Protein AF-A0A0B1SH63-F1 (afdb_monomer)

Sequence (125 aa):
MQESTAKRQPWLREMMCKWRSESMGRSRAMPHVKTYTEIIDGVPQWILVTSANLSKAAWGEFQKNKTQLMIRSYELGVLITDTARIRLPYDYPAVKYGPKDSPWICDASYSETDSHGKQWIVSGK

Foldseek 3Di:
DDPAPCVVCVVVLQVDFQFAQVVPPCSVPDDPWDKDFDADPNQTQKIKTKNDDPDCQRPFDADPVRPDTDHNDDMDIDMDRPSVPDDDNTDPPTHHDDPPDDDDDLQDWAPDADPVRDTRGRDDD

Structure (mmCIF, N/CA/C/O backbone):
data_AF-A0A0B1SH63-F1
#
_entry.id   AF-A0A0B1SH63-F1
#
loop_
_atom_site.group_PDB
_atom_site.id
_atom_site.type_symbol
_atom_site.label_atom_id
_atom_site.label_alt_id
_atom_site.label_comp_id
_atom_site.label_asym_id
_atom_site.label_entity_id
_atom_site.label_seq_id
_atom_site.pdbx_PDB_ins_code
_atom_site.Cartn_x
_atom_site.Cartn_y
_atom_site.Cartn_z
_atom_site.occupancy
_atom_site.B_iso_or_equiv
_atom_site.auth_seq_id
_atom_site.auth_comp_id
_atom_site.auth_asym_id
_atom_site.auth_atom_id
_atom_site.pdbx_PDB_model_num
ATOM 1 N N . MET A 1 1 ? -0.860 25.982 13.209 1.00 46.25 1 MET A N 1
ATOM 2 C CA . MET A 1 1 ? -0.896 25.245 11.927 1.00 46.25 1 MET A CA 1
ATOM 3 C C . MET A 1 1 ? -0.731 23.772 12.270 1.00 46.25 1 MET A C 1
ATOM 5 O O . MET A 1 1 ? 0.191 23.461 13.011 1.00 46.25 1 MET A O 1
ATOM 9 N N . GLN A 1 2 ? -1.667 22.898 11.899 1.00 50.59 2 GLN A N 1
ATOM 10 C CA . GLN A 1 2 ? -1.581 21.478 12.263 1.00 50.59 2 GLN A CA 1
ATOM 11 C C . GLN A 1 2 ? -0.427 20.839 11.477 1.00 50.59 2 GLN A C 1
ATOM 13 O O . GLN A 1 2 ? -0.366 21.005 10.262 1.00 50.59 2 GLN A O 1
ATOM 18 N N . GLU A 1 3 ? 0.512 20.174 12.155 1.00 61.84 3 GLU A N 1
ATOM 19 C CA . GLU A 1 3 ? 1.582 19.441 11.468 1.00 61.84 3 GLU A CA 1
ATOM 20 C C . GLU A 1 3 ? 0.983 18.368 10.555 1.00 61.84 3 GLU A C 1
ATOM 22 O O . GLU A 1 3 ? 0.028 17.685 10.942 1.00 61.84 3 GLU A O 1
ATOM 27 N N . SER A 1 4 ? 1.548 18.209 9.354 1.00 82.06 4 SER A N 1
ATOM 28 C CA . SER A 1 4 ? 1.066 17.209 8.404 1.00 82.06 4 SER A CA 1
ATOM 29 C C . SER A 1 4 ? 1.151 15.807 9.011 1.00 82.06 4 SER A C 1
ATOM 31 O O . SER A 1 4 ? 2.100 15.466 9.725 1.00 82.06 4 SER A O 1
ATOM 33 N N . THR A 1 5 ? 0.148 14.971 8.732 1.00 91.06 5 THR A N 1
ATOM 34 C CA . THR A 1 5 ? 0.021 13.621 9.306 1.00 91.06 5 THR A CA 1
ATOM 35 C C . THR A 1 5 ? 1.302 12.802 9.144 1.00 91.06 5 THR A C 1
ATOM 37 O O . THR A 1 5 ? 1.696 12.111 10.077 1.00 91.06 5 THR A O 1
ATOM 40 N N . ALA A 1 6 ? 1.991 12.929 8.004 1.00 90.75 6 ALA A N 1
ATOM 41 C CA . ALA A 1 6 ? 3.245 12.234 7.722 1.00 90.75 6 ALA A CA 1
ATOM 42 C C . ALA A 1 6 ? 4.377 12.575 8.711 1.00 90.75 6 ALA A C 1
ATOM 44 O O . ALA A 1 6 ? 5.091 11.671 9.142 1.00 90.75 6 ALA A O 1
ATOM 45 N N . LYS A 1 7 ? 4.512 13.844 9.132 1.00 91.06 7 LYS A N 1
ATOM 46 C CA . LYS A 1 7 ? 5.570 14.277 10.068 1.00 91.06 7 LYS A CA 1
ATOM 47 C C . LYS A 1 7 ? 5.433 13.650 11.454 1.00 91.06 7 LYS A C 1
ATOM 49 O O . LYS A 1 7 ? 6.429 13.445 12.135 1.00 91.06 7 LYS A O 1
ATOM 54 N N . ARG A 1 8 ? 4.209 13.297 11.851 1.00 94.06 8 ARG A N 1
ATOM 55 C CA . ARG A 1 8 ? 3.906 12.702 13.160 1.00 94.06 8 ARG A CA 1
ATOM 56 C C . ARG A 1 8 ? 4.179 11.199 13.237 1.00 94.06 8 ARG A C 1
ATOM 58 O O . ARG A 1 8 ? 4.083 10.638 14.323 1.00 94.06 8 ARG A O 1
ATOM 65 N N . GLN A 1 9 ? 4.465 10.548 12.107 1.00 94.69 9 GLN A N 1
ATOM 66 C CA . GLN A 1 9 ? 4.611 9.091 12.014 1.00 94.69 9 GLN A CA 1
ATOM 67 C C . GLN A 1 9 ? 5.770 8.647 11.099 1.00 94.69 9 GLN A C 1
ATOM 69 O O . GLN A 1 9 ? 5.572 7.829 10.196 1.00 94.69 9 GLN A O 1
ATOM 74 N N . PRO A 1 10 ? 6.999 9.155 11.314 1.00 93.44 10 PRO A N 1
ATOM 75 C CA . PRO A 1 10 ? 8.138 8.878 10.434 1.00 93.44 10 PRO A CA 1
ATOM 76 C C . PRO A 1 10 ? 8.489 7.383 10.344 1.00 93.44 10 PRO A C 1
ATOM 78 O O . PRO A 1 10 ? 8.926 6.922 9.290 1.00 93.44 10 PRO A O 1
ATOM 81 N N . TRP A 1 11 ? 8.222 6.609 11.402 1.00 95.69 11 TRP A N 1
ATOM 82 C CA . TRP A 1 11 ? 8.470 5.162 11.455 1.00 95.69 11 TRP A CA 1
ATOM 83 C C . TRP A 1 11 ? 7.694 4.366 10.394 1.00 95.69 11 TRP A C 1
ATOM 85 O O . TRP A 1 11 ? 8.125 3.287 9.998 1.00 95.69 11 TRP A O 1
ATOM 95 N N . LEU A 1 12 ? 6.566 4.881 9.875 1.00 95.19 12 LEU A N 1
ATOM 96 C CA . LEU A 1 12 ? 5.808 4.177 8.832 1.00 95.19 12 LEU A CA 1
ATOM 97 C C . LEU A 1 12 ? 6.618 3.990 7.546 1.00 95.19 12 LEU A C 1
ATOM 99 O O . LEU A 1 12 ? 6.391 3.017 6.825 1.00 95.19 12 LEU A O 1
ATOM 103 N N . ARG A 1 13 ? 7.575 4.883 7.268 1.00 94.31 13 ARG A N 1
ATOM 104 C CA . ARG A 1 13 ? 8.426 4.815 6.075 1.00 94.31 13 ARG A CA 1
ATOM 105 C C . ARG A 1 13 ? 9.167 3.479 5.970 1.00 94.31 13 ARG A C 1
ATOM 107 O O . ARG A 1 13 ? 9.308 2.957 4.871 1.00 94.31 13 ARG A O 1
ATOM 114 N N . GLU A 1 14 ? 9.602 2.906 7.090 1.00 95.25 14 GLU A N 1
ATOM 115 C CA . GLU A 1 14 ? 10.364 1.644 7.132 1.00 95.25 14 GLU A CA 1
ATOM 116 C C . GLU A 1 14 ? 9.534 0.437 6.657 1.00 95.25 14 GLU A C 1
ATOM 118 O O . GLU A 1 14 ? 10.048 -0.560 6.132 1.00 95.25 14 GLU A O 1
AT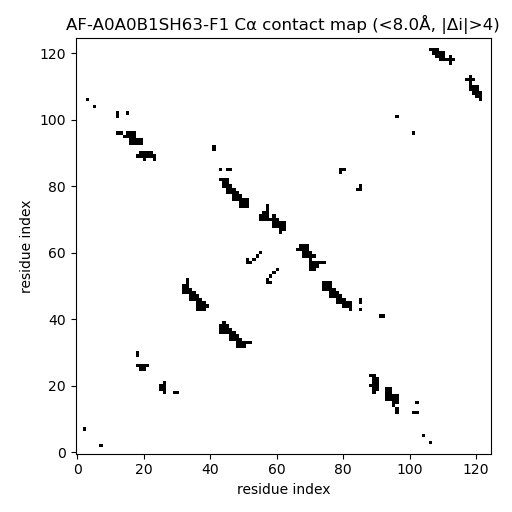OM 123 N N . MET A 1 15 ? 8.211 0.537 6.782 1.00 96.44 15 MET A N 1
ATOM 124 C CA . MET A 1 15 ? 7.287 -0.497 6.331 1.00 96.44 15 MET A CA 1
ATOM 125 C C . MET A 1 15 ? 6.906 -0.347 4.853 1.00 96.44 15 MET A C 1
ATOM 127 O O . MET A 1 15 ? 6.541 -1.348 4.238 1.00 96.44 15 MET A O 1
ATOM 131 N N . MET A 1 16 ? 7.049 0.845 4.265 1.00 97.38 16 MET A N 1
ATOM 132 C CA . MET A 1 16 ? 6.579 1.155 2.911 1.00 97.38 16 MET A CA 1
ATOM 133 C C . MET A 1 16 ? 7.388 0.475 1.795 1.00 97.38 16 MET A C 1
ATOM 135 O O . MET A 1 16 ? 8.602 0.267 1.878 1.00 97.38 16 MET A O 1
ATOM 139 N N . CYS A 1 17 ? 6.678 0.161 0.712 1.00 98.06 17 CYS A N 1
ATOM 140 C CA . CYS A 1 17 ? 7.193 -0.455 -0.505 1.00 98.06 17 CYS A CA 1
ATOM 141 C C . CYS A 1 17 ? 6.732 0.340 -1.735 1.00 98.06 17 CYS A C 1
ATOM 143 O O . CYS A 1 17 ? 5.733 1.060 -1.690 1.00 98.06 17 CYS A O 1
ATOM 145 N N . LYS A 1 18 ? 7.458 0.204 -2.846 1.00 98.06 18 LYS A N 1
ATOM 146 C CA . LYS A 1 18 ? 7.126 0.804 -4.142 1.00 98.06 18 LYS A CA 1
ATOM 147 C C . LYS A 1 18 ? 5.876 0.160 -4.718 1.00 98.06 18 LYS A C 1
ATOM 149 O O . LYS A 1 18 ? 5.710 -1.057 -4.646 1.00 98.06 18 LYS A O 1
ATOM 154 N N . TRP A 1 19 ? 5.039 0.981 -5.346 1.00 98.19 19 TRP A N 1
ATOM 155 C CA . TRP A 1 19 ? 4.042 0.471 -6.274 1.00 98.19 19 TRP A CA 1
ATOM 156 C C . TRP A 1 19 ? 4.763 -0.164 -7.464 1.00 98.19 19 TRP A C 1
ATOM 158 O O . TRP A 1 19 ? 5.598 0.482 -8.100 1.00 98.19 19 TRP A O 1
ATOM 168 N N . ARG A 1 20 ? 4.456 -1.431 -7.740 1.00 98.12 20 ARG A N 1
ATOM 169 C CA . ARG A 1 20 ? 4.970 -2.160 -8.897 1.00 98.12 20 ARG A CA 1
ATOM 170 C C . ARG A 1 20 ? 3.925 -3.167 -9.355 1.00 98.12 20 ARG A C 1
ATOM 172 O O . ARG A 1 20 ? 3.388 -3.919 -8.544 1.00 98.12 20 ARG A O 1
ATOM 179 N N . SER A 1 21 ? 3.625 -3.148 -10.643 1.00 97.88 21 SER A N 1
ATOM 180 C CA . SER A 1 21 ? 2.619 -3.999 -11.266 1.00 97.88 21 SER A CA 1
ATOM 181 C C . SER A 1 21 ? 3.008 -4.268 -12.724 1.00 97.88 21 SER A C 1
ATOM 183 O O . SER A 1 21 ? 2.195 -4.075 -13.635 1.00 97.88 21 SER A O 1
ATOM 185 N N . GLU A 1 22 ? 4.261 -4.668 -12.954 1.00 97.56 22 GLU A N 1
ATOM 186 C CA . GLU A 1 22 ? 4.814 -4.937 -14.289 1.00 97.56 22 GLU A CA 1
ATOM 187 C C . GLU A 1 22 ? 4.097 -6.106 -14.954 1.00 97.56 22 GLU A C 1
ATOM 189 O O . GLU A 1 22 ? 3.711 -6.009 -16.117 1.00 97.56 22 GLU A O 1
ATOM 194 N N . SER A 1 23 ? 3.827 -7.173 -14.193 1.00 94.75 23 SER A N 1
ATOM 195 C CA . SER A 1 23 ? 3.120 -8.366 -14.685 1.00 94.75 23 SER A CA 1
ATOM 196 C C . SER A 1 23 ? 1.737 -8.051 -15.267 1.00 94.75 23 SER A C 1
ATOM 198 O O . SER A 1 23 ? 1.253 -8.758 -16.147 1.00 94.75 23 SER A O 1
ATOM 200 N N . MET A 1 24 ? 1.122 -6.954 -14.816 1.00 95.56 24 MET A N 1
ATOM 201 C CA . MET A 1 24 ? -0.182 -6.472 -15.274 1.00 95.56 24 MET A CA 1
ATOM 202 C C . MET A 1 24 ? -0.085 -5.188 -16.117 1.00 95.56 24 MET A C 1
ATOM 204 O O . MET A 1 24 ? -1.123 -4.586 -16.406 1.00 95.56 24 MET A O 1
ATOM 208 N N . GLY A 1 25 ? 1.124 -4.724 -16.461 1.00 97.50 25 GLY A N 1
ATOM 209 C CA . GLY A 1 25 ? 1.370 -3.513 -17.255 1.00 97.50 25 GLY A CA 1
ATOM 210 C C . GLY A 1 25 ? 0.912 -2.201 -16.601 1.00 97.50 25 GLY A C 1
ATOM 211 O O . GLY A 1 25 ? 0.584 -1.246 -17.300 1.00 97.50 25 GLY A O 1
ATOM 212 N N . ARG A 1 26 ? 0.829 -2.144 -15.264 1.00 97.94 26 ARG A N 1
ATOM 213 C CA . ARG A 1 26 ? 0.206 -1.037 -14.505 1.00 97.94 26 ARG A CA 1
ATOM 214 C C . ARG A 1 26 ? 1.153 -0.289 -13.568 1.00 97.94 26 ARG A C 1
ATOM 216 O O . ARG A 1 26 ? 0.696 0.566 -12.817 1.00 97.94 26 ARG A O 1
ATOM 223 N N . SER A 1 27 ? 2.466 -0.511 -13.627 1.00 98.12 27 SER A N 1
ATOM 224 C CA . SER A 1 27 ? 3.421 0.217 -12.765 1.00 98.12 27 SER A CA 1
ATOM 225 C C . SER A 1 27 ? 3.365 1.741 -12.916 1.00 98.12 27 SER A C 1
ATOM 227 O O . SER A 1 27 ? 3.619 2.466 -11.959 1.00 98.12 27 SER A O 1
ATOM 229 N N . ARG A 1 28 ? 2.980 2.246 -14.095 1.00 97.44 28 ARG A N 1
ATOM 230 C CA . ARG A 1 28 ? 2.798 3.687 -14.347 1.00 97.44 28 ARG A CA 1
ATOM 231 C C . ARG A 1 28 ? 1.383 4.198 -14.043 1.00 97.44 28 ARG A C 1
ATOM 233 O O . ARG A 1 28 ? 1.158 5.402 -14.097 1.00 97.44 28 ARG A O 1
ATOM 240 N N . ALA A 1 29 ? 0.440 3.314 -13.716 1.00 97.75 29 ALA A N 1
ATOM 241 C CA . ALA A 1 29 ? -0.916 3.666 -13.306 1.00 97.75 29 ALA A CA 1
ATOM 242 C C . ALA A 1 29 ? -0.996 3.662 -11.773 1.00 97.75 29 ALA A C 1
ATOM 244 O O . ALA A 1 29 ? -0.972 2.600 -11.154 1.00 97.75 29 ALA A O 1
ATOM 245 N N . MET A 1 30 ? -1.052 4.847 -11.160 1.00 97.62 30 MET A N 1
ATOM 246 C CA . MET A 1 30 ? -1.044 4.971 -9.698 1.00 97.62 30 MET A CA 1
ATOM 247 C C . MET A 1 30 ? -2.248 4.261 -9.057 1.00 97.62 30 MET A C 1
ATOM 249 O O . MET A 1 30 ? -3.375 4.392 -9.548 1.00 97.62 30 MET A O 1
ATOM 253 N N . PRO A 1 31 ? -2.042 3.512 -7.959 1.00 97.75 31 PRO A N 1
ATOM 254 C CA . PRO A 1 31 ? -3.098 2.711 -7.366 1.00 97.75 31 PRO A CA 1
ATOM 255 C C . PRO A 1 31 ? -4.098 3.593 -6.613 1.00 97.75 31 PRO A C 1
ATOM 257 O O . PRO A 1 31 ? -3.761 4.251 -5.633 1.00 97.75 31 PRO A O 1
ATOM 260 N N . HIS A 1 32 ? -5.363 3.542 -7.030 1.00 98.06 32 HIS A N 1
ATOM 261 C CA . HIS A 1 32 ? -6.496 3.962 -6.197 1.00 98.06 32 HIS A CA 1
ATOM 262 C C . HIS A 1 32 ? -7.198 2.764 -5.522 1.00 98.06 32 HIS A C 1
ATOM 264 O O . HIS A 1 32 ? -8.087 2.949 -4.689 1.00 98.06 32 HIS A O 1
ATOM 270 N N . VAL A 1 33 ? -6.808 1.533 -5.872 1.00 97.56 33 VAL A N 1
ATOM 271 C CA . VAL A 1 33 ? -7.293 0.290 -5.255 1.00 97.56 33 VAL A CA 1
ATOM 272 C C . VAL A 1 33 ? -6.688 0.103 -3.860 1.00 97.56 33 VAL A C 1
ATOM 274 O O . VAL A 1 33 ? -5.544 0.490 -3.629 1.00 97.56 33 VAL A O 1
ATOM 277 N N . LYS A 1 34 ? -7.446 -0.495 -2.932 1.00 98.62 34 LYS A N 1
ATOM 278 C CA . LYS A 1 34 ? -6.962 -0.881 -1.604 1.00 98.62 34 LYS A CA 1
ATOM 279 C C . LYS A 1 34 ? -7.134 -2.382 -1.453 1.00 98.62 34 LYS A C 1
ATOM 281 O O . LYS A 1 34 ? -8.237 -2.911 -1.608 1.00 98.62 34 LYS A O 1
ATOM 286 N N . THR A 1 35 ? -6.024 -3.052 -1.185 1.00 98.44 35 THR A N 1
ATOM 287 C CA . THR A 1 35 ? -5.974 -4.502 -1.038 1.00 98.44 35 THR A CA 1
ATOM 288 C C . THR A 1 35 ? -5.209 -4.880 0.213 1.00 98.44 35 THR A C 1
ATOM 290 O O . THR A 1 35 ? -4.137 -4.332 0.467 1.00 98.44 35 THR A O 1
ATOM 293 N N . TYR A 1 36 ? -5.732 -5.854 0.943 1.00 98.62 36 TYR A N 1
ATOM 294 C CA . TYR A 1 36 ? -5.063 -6.490 2.071 1.00 98.62 36 TYR A CA 1
ATOM 295 C C . TYR A 1 36 ? -4.964 -7.974 1.751 1.00 98.62 36 TYR A C 1
ATOM 297 O O . TYR A 1 36 ? -5.950 -8.565 1.319 1.00 98.62 36 TYR A O 1
ATOM 305 N N . THR A 1 37 ? -3.786 -8.560 1.923 1.00 98.12 37 THR A N 1
ATOM 306 C CA . THR A 1 37 ? -3.502 -9.915 1.442 1.00 98.12 37 THR A CA 1
ATOM 307 C C . THR A 1 37 ? -2.575 -10.610 2.424 1.00 98.12 37 THR A C 1
ATOM 309 O O . THR A 1 37 ? -1.586 -10.013 2.851 1.00 98.12 37 THR A O 1
ATOM 312 N N . GLU A 1 38 ? -2.844 -11.876 2.719 1.00 98.00 38 GLU A N 1
ATOM 313 C CA . GLU A 1 38 ? -1.873 -12.772 3.348 1.00 98.00 38 GLU A CA 1
ATOM 314 C C . GLU A 1 38 ? -1.224 -13.655 2.287 1.00 98.00 38 GLU A C 1
ATOM 316 O O . GLU A 1 38 ? -1.905 -14.221 1.429 1.00 98.00 38 GLU A O 1
ATOM 321 N N . ILE A 1 39 ? 0.104 -13.756 2.335 1.00 97.62 39 ILE A N 1
ATOM 322 C CA . ILE A 1 39 ? 0.900 -14.556 1.405 1.00 97.62 39 ILE A CA 1
ATOM 323 C C . ILE A 1 39 ? 1.856 -15.409 2.234 1.00 97.62 39 ILE A C 1
ATOM 325 O O . ILE A 1 39 ? 2.682 -14.863 2.965 1.00 97.62 39 ILE A O 1
ATOM 329 N N . ILE A 1 40 ? 1.746 -16.729 2.099 1.00 96.88 40 ILE A N 1
ATOM 330 C CA . ILE A 1 40 ? 2.586 -17.720 2.784 1.00 96.88 40 ILE A CA 1
ATOM 331 C C . ILE A 1 40 ? 3.397 -18.439 1.713 1.00 96.88 40 ILE A C 1
ATOM 333 O O . ILE A 1 40 ? 2.820 -18.949 0.755 1.00 96.88 40 ILE A O 1
ATOM 337 N N . ASP A 1 41 ? 4.725 -18.412 1.834 1.00 95.12 41 ASP A N 1
ATOM 338 C CA . ASP A 1 41 ? 5.661 -19.042 0.889 1.00 95.12 41 ASP A CA 1
ATOM 339 C C . ASP A 1 41 ? 5.382 -18.695 -0.588 1.00 95.12 41 ASP A C 1
ATOM 341 O O . ASP A 1 41 ? 5.458 -19.526 -1.490 1.00 95.12 41 ASP A O 1
ATOM 345 N N . GLY A 1 42 ? 5.022 -17.432 -0.843 1.00 94.31 42 GLY A N 1
ATOM 346 C CA . GLY A 1 42 ? 4.696 -16.924 -2.179 1.00 94.31 42 GLY A CA 1
ATOM 347 C C . GLY A 1 42 ? 3.283 -17.238 -2.677 1.00 94.31 42 GLY A C 1
ATOM 348 O O . GLY A 1 42 ? 2.910 -16.771 -3.753 1.00 94.31 42 GLY A O 1
ATOM 349 N N . VAL A 1 43 ? 2.472 -17.955 -1.897 1.00 95.50 43 VAL A N 1
ATOM 350 C CA . VAL A 1 43 ? 1.092 -18.317 -2.241 1.00 95.50 43 VAL A CA 1
ATOM 351 C C . VAL A 1 43 ? 0.096 -17.432 -1.478 1.00 95.50 43 VAL A C 1
ATOM 353 O O . VAL A 1 43 ? 0.066 -17.473 -0.242 1.00 95.50 43 VAL A O 1
ATOM 356 N N . PRO A 1 44 ? -0.744 -16.637 -2.172 1.00 97.12 44 PRO A N 1
ATOM 357 C CA . PRO A 1 44 ? -1.815 -15.877 -1.533 1.00 97.12 44 PRO A CA 1
ATOM 358 C C . PRO A 1 44 ? -2.850 -16.801 -0.887 1.00 97.12 44 PRO A C 1
ATOM 360 O O . PRO A 1 44 ? -3.395 -17.679 -1.554 1.00 97.12 44 PRO A O 1
ATOM 363 N N . GLN A 1 45 ? -3.142 -16.578 0.391 1.00 98.12 45 GLN A N 1
ATOM 364 C CA . GLN A 1 45 ? -4.125 -17.358 1.153 1.00 98.12 45 GLN A CA 1
ATOM 365 C C . GLN A 1 45 ? -5.514 -16.723 1.094 1.00 98.12 45 GLN A C 1
ATOM 367 O O . GLN A 1 45 ? -6.525 -17.401 0.942 1.00 98.12 45 GLN A O 1
ATOM 372 N N . TRP A 1 46 ? -5.560 -15.398 1.170 1.00 98.50 46 TRP A N 1
ATOM 373 C CA . TRP A 1 46 ? -6.766 -14.607 0.980 1.00 98.50 46 TRP A CA 1
ATOM 374 C C . TRP A 1 46 ? -6.395 -13.219 0.480 1.00 98.50 46 TRP A C 1
ATOM 376 O O . TRP A 1 46 ? -5.285 -12.728 0.701 1.00 98.50 46 TRP A O 1
ATOM 386 N N . ILE A 1 47 ? -7.349 -12.576 -0.185 1.00 98.62 47 ILE A N 1
ATOM 387 C CA . ILE A 1 47 ? -7.269 -11.165 -0.549 1.00 98.62 47 ILE A CA 1
ATOM 388 C C . ILE A 1 47 ? -8.582 -10.475 -0.197 1.00 98.62 47 ILE A C 1
ATOM 390 O O . ILE A 1 47 ? -9.669 -10.962 -0.501 1.00 98.62 47 ILE A O 1
ATOM 394 N N . LEU A 1 48 ? -8.476 -9.313 0.429 1.00 98.75 48 LEU A N 1
ATOM 395 C CA . LEU A 1 48 ? -9.564 -8.374 0.625 1.00 98.75 48 LEU A CA 1
ATOM 396 C C . LEU A 1 48 ? -9.377 -7.212 -0.343 1.00 98.75 48 LEU A C 1
ATOM 398 O O . LEU A 1 48 ? -8.369 -6.512 -0.269 1.00 98.75 48 LEU A O 1
ATOM 402 N N . VAL A 1 49 ? -10.368 -6.972 -1.198 1.00 98.56 49 VAL A N 1
ATOM 403 C CA . VAL A 1 49 ? -10.459 -5.757 -2.021 1.00 98.56 49 VAL A CA 1
ATOM 404 C C . VAL A 1 49 ? -11.524 -4.856 -1.409 1.00 98.56 49 VAL A C 1
ATOM 406 O O . VAL A 1 49 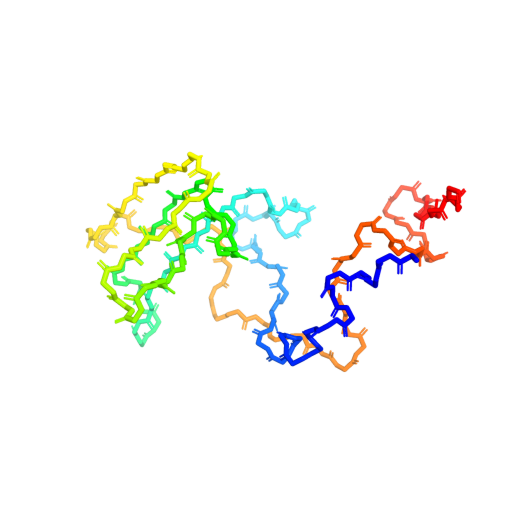? -12.655 -5.295 -1.210 1.00 98.56 49 VAL A O 1
ATOM 409 N N . THR A 1 50 ? -11.172 -3.617 -1.064 1.00 98.81 50 THR A N 1
ATOM 410 C CA . THR A 1 50 ? -12.027 -2.745 -0.239 1.00 98.81 50 THR A CA 1
ATOM 411 C C . THR A 1 50 ? -11.879 -1.263 -0.593 1.00 98.81 50 THR A C 1
ATOM 413 O O . THR A 1 50 ? -10.938 -0.863 -1.282 1.00 98.81 50 THR A O 1
ATOM 416 N N . SER A 1 51 ? -12.812 -0.434 -0.125 1.00 98.75 51 SER A N 1
ATOM 417 C CA . SER A 1 51 ? -12.676 1.027 -0.113 1.00 98.75 51 SER A CA 1
ATOM 418 C C . SER A 1 51 ? -11.780 1.537 1.027 1.00 98.75 51 SER A C 1
ATOM 420 O O . SER A 1 51 ? -11.174 2.604 0.891 1.00 98.75 51 SER A O 1
ATOM 422 N N . ALA A 1 52 ? -11.621 0.746 2.096 1.00 98.69 52 ALA A N 1
ATOM 423 C CA . ALA A 1 52 ? -10.905 1.129 3.309 1.00 98.69 52 ALA A CA 1
ATOM 424 C C . ALA A 1 52 ? -9.410 1.389 3.058 1.00 98.69 52 ALA A C 1
ATOM 426 O O . ALA A 1 52 ? -8.639 0.479 2.755 1.00 98.69 52 ALA A O 1
ATOM 427 N N . ASN A 1 53 ? -8.982 2.640 3.243 1.00 98.50 53 ASN A N 1
ATOM 428 C CA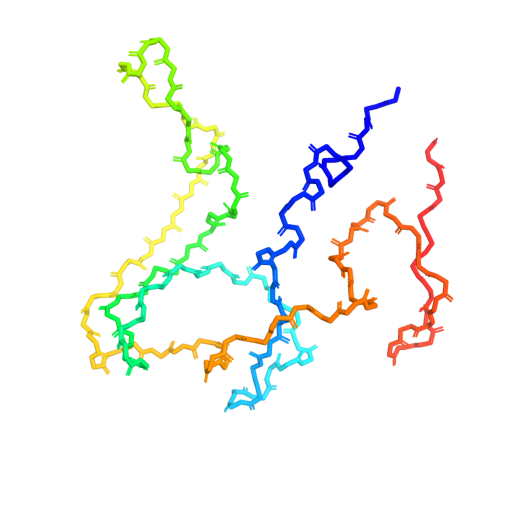 . ASN A 1 53 ? -7.564 2.992 3.360 1.00 98.50 53 ASN A CA 1
ATOM 429 C C . ASN A 1 53 ? -6.990 2.551 4.719 1.00 98.50 53 ASN A C 1
ATOM 431 O O . ASN A 1 53 ? -7.726 2.264 5.665 1.00 98.50 53 ASN A O 1
ATOM 435 N N . LEU A 1 54 ? -5.659 2.598 4.862 1.00 97.81 54 LEU A N 1
ATOM 436 C CA . LEU A 1 54 ? -4.981 2.381 6.144 1.00 97.81 54 LEU A CA 1
ATOM 437 C C . LEU A 1 54 ? -5.239 3.551 7.112 1.00 97.81 54 LEU A C 1
ATOM 439 O O . LEU A 1 54 ? -4.430 4.467 7.245 1.00 97.81 54 LEU A O 1
ATOM 443 N N . SER A 1 55 ? -6.396 3.540 7.775 1.00 97.69 55 SER A N 1
ATOM 444 C CA . SER A 1 55 ? -6.791 4.566 8.738 1.00 97.69 55 SER A CA 1
ATOM 445 C C . SER A 1 55 ? -7.658 4.003 9.863 1.00 97.69 55 SER A C 1
ATOM 447 O O . SER A 1 55 ? -8.440 3.074 9.664 1.00 97.69 55 SER A O 1
ATOM 449 N N . LYS A 1 56 ? -7.577 4.634 11.040 1.00 98.06 56 LYS A N 1
ATOM 450 C CA . LYS A 1 56 ? -8.463 4.339 12.179 1.00 98.06 56 LYS A CA 1
ATOM 451 C C . LYS A 1 56 ? -9.927 4.678 11.891 1.00 98.06 56 LYS A C 1
ATOM 453 O O . LYS A 1 56 ? -10.817 4.075 12.469 1.00 98.06 56 LYS A O 1
ATOM 458 N N . ALA A 1 57 ? -10.186 5.650 11.018 1.00 98.00 57 ALA A N 1
ATOM 459 C CA . ALA A 1 57 ? -11.548 6.016 10.642 1.00 98.00 57 ALA A CA 1
ATOM 460 C C . ALA A 1 57 ? -12.253 4.876 9.886 1.00 98.00 57 ALA A C 1
ATOM 462 O O . ALA A 1 57 ? -13.411 4.590 10.186 1.00 98.00 57 ALA A O 1
ATOM 463 N N . ALA A 1 58 ? -11.520 4.214 8.983 1.00 98.44 58 ALA A N 1
ATOM 464 C CA . ALA A 1 58 ? -11.996 3.102 8.165 1.00 98.44 58 ALA A CA 1
ATOM 465 C C . ALA A 1 58 ? -12.063 1.771 8.935 1.00 98.44 58 ALA A C 1
ATOM 467 O O . ALA A 1 58 ? -13.073 1.081 8.890 1.00 98.44 58 ALA A O 1
ATOM 468 N N . TRP A 1 59 ? -10.999 1.421 9.667 1.00 98.44 59 TRP A N 1
ATOM 469 C CA . TRP A 1 59 ? -10.876 0.117 10.342 1.00 98.44 59 TRP A CA 1
ATOM 470 C C . TRP A 1 59 ? -11.387 0.092 11.781 1.00 98.44 59 TRP A C 1
ATOM 472 O O . TRP A 1 59 ? -11.592 -0.969 12.367 1.00 98.44 59 TRP A O 1
ATOM 482 N N . GLY A 1 60 ? -11.593 1.272 12.348 1.00 98.06 60 GLY A N 1
ATOM 483 C CA . GLY A 1 60 ? -11.983 1.460 13.726 1.00 98.06 60 GLY A CA 1
ATOM 484 C C . GLY A 1 60 ? -10.815 1.513 14.707 1.00 98.06 60 GLY A C 1
ATOM 485 O O . GLY A 1 60 ? -9.665 1.186 14.412 1.00 98.06 60 GLY A O 1
ATOM 486 N N . GLU A 1 61 ? -11.130 1.974 15.912 1.00 98.19 61 GLU A N 1
ATOM 487 C CA . GLU A 1 61 ? -10.218 2.036 17.050 1.00 98.19 61 GLU A CA 1
ATOM 488 C C . GLU A 1 61 ? -10.961 1.639 18.328 1.00 98.19 61 GLU A C 1
ATOM 490 O O . GLU A 1 61 ? -12.094 2.069 18.565 1.00 98.19 61 GLU A O 1
ATOM 495 N N . PHE A 1 62 ? -10.321 0.821 19.164 1.00 98.00 62 PHE A N 1
ATOM 496 C CA . PHE A 1 62 ? -10.866 0.441 20.463 1.00 98.00 62 PHE A CA 1
ATOM 497 C C . PHE A 1 62 ? -10.894 1.630 21.435 1.00 98.00 62 PHE A C 1
ATOM 499 O O . PHE A 1 62 ? -9.898 2.323 21.631 1.00 98.00 62 PHE A O 1
ATOM 506 N N . GLN A 1 63 ? -12.031 1.826 22.095 1.00 96.50 63 GLN A N 1
ATOM 507 C CA . GLN A 1 63 ? -12.304 2.870 23.083 1.00 96.50 63 GLN A CA 1
ATOM 508 C C . GLN A 1 63 ? -12.953 2.267 24.336 1.00 96.50 63 GLN A C 1
ATOM 510 O O . GLN A 1 63 ? -13.232 1.067 24.384 1.00 96.50 63 GLN A O 1
ATOM 515 N N . LYS A 1 64 ? -13.177 3.100 25.367 1.00 95.81 64 LYS A N 1
ATOM 516 C CA . LYS A 1 64 ? -13.829 2.712 26.633 1.00 95.81 64 LYS A CA 1
ATOM 517 C C . LYS A 1 64 ? -13.236 1.419 27.211 1.00 95.81 64 LYS A C 1
ATOM 519 O O . LYS A 1 64 ? -13.926 0.414 27.348 1.00 95.81 64 LYS A O 1
ATOM 524 N N . ASN A 1 65 ? -11.928 1.422 27.475 1.00 95.06 65 ASN A N 1
ATOM 525 C CA . ASN A 1 65 ? -11.197 0.250 27.975 1.00 95.06 65 ASN A CA 1
ATOM 526 C C . ASN A 1 65 ? -11.374 -1.006 27.096 1.00 95.06 65 ASN A C 1
ATOM 528 O O . ASN A 1 65 ? -11.545 -2.107 27.605 1.00 95.06 65 ASN A O 1
ATOM 532 N N . LYS A 1 66 ? -11.330 -0.829 25.767 1.00 95.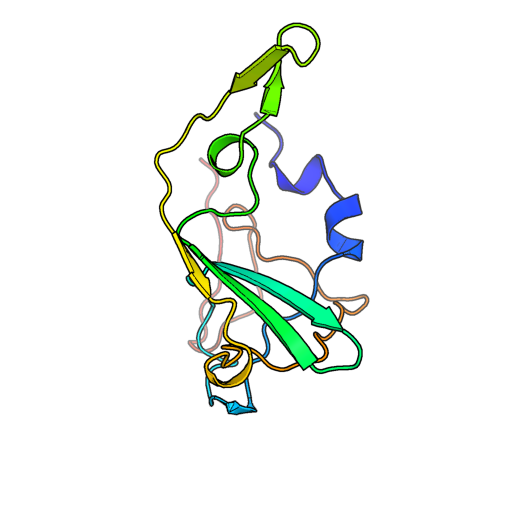69 66 LYS A N 1
ATOM 533 C CA . LYS A 1 66 ? -11.459 -1.889 24.748 1.00 95.69 66 LYS A CA 1
ATOM 534 C C . LYS A 1 66 ? -12.821 -2.594 24.700 1.00 95.69 66 LYS A C 1
ATOM 536 O O . LYS A 1 66 ? -12.935 -3.648 24.087 1.00 95.69 66 LYS A O 1
ATOM 541 N N . THR A 1 67 ? -13.859 -1.994 25.280 1.00 97.69 67 THR A N 1
ATOM 542 C CA . THR A 1 67 ? -15.235 -2.524 25.215 1.00 97.69 67 THR A CA 1
ATOM 543 C C . THR A 1 67 ? -16.030 -2.002 24.019 1.00 97.69 67 THR A C 1
ATOM 545 O O . THR A 1 67 ? -17.086 -2.539 23.702 1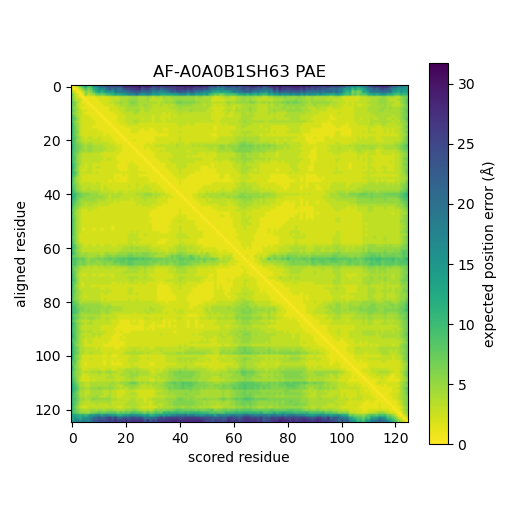.00 97.69 67 THR A O 1
ATOM 548 N N . GLN A 1 68 ? -15.536 -0.967 23.332 1.00 98.19 68 GLN A N 1
ATOM 549 C CA . GLN A 1 68 ? -16.205 -0.368 22.179 1.00 98.19 68 GLN A CA 1
ATOM 550 C C . GLN A 1 68 ? -15.232 -0.252 21.004 1.00 98.19 68 GLN A C 1
ATOM 552 O O . GLN A 1 68 ? -14.183 0.371 21.149 1.00 98.19 68 GLN A O 1
ATOM 557 N N . LEU A 1 69 ? -15.587 -0.790 19.836 1.00 98.25 69 LEU A N 1
ATOM 558 C CA . LEU A 1 69 ? -14.890 -0.515 18.577 1.00 98.25 69 LEU A CA 1
ATOM 559 C C . LEU A 1 69 ? -15.590 0.652 17.873 1.00 98.25 69 LEU A C 1
ATOM 561 O O . LEU A 1 69 ? -16.760 0.553 17.515 1.00 98.25 69 LEU A O 1
ATOM 565 N N . MET A 1 70 ? -14.897 1.778 17.719 1.00 98.06 70 MET A N 1
ATOM 566 C CA . MET A 1 70 ? -15.454 2.992 17.123 1.00 98.06 70 MET A CA 1
ATOM 567 C C . MET A 1 70 ? -14.978 3.128 15.675 1.00 98.06 70 MET A C 1
ATOM 569 O O . MET A 1 70 ? -13.775 3.223 15.453 1.00 98.06 70 MET A O 1
ATOM 573 N N . ILE A 1 71 ? -15.912 3.170 14.719 1.00 98.44 71 ILE A N 1
ATOM 574 C CA . ILE A 1 71 ? -15.677 3.360 13.276 1.00 98.44 71 ILE A CA 1
ATOM 575 C C . ILE A 1 71 ? -16.253 4.723 12.862 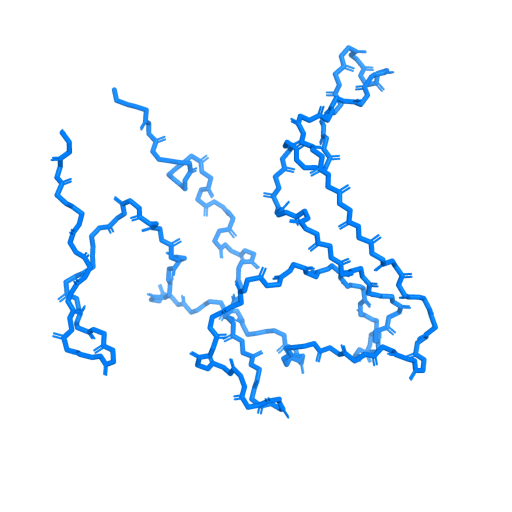1.00 98.44 71 ILE A C 1
ATOM 577 O O . ILE A 1 71 ? -17.342 5.090 13.304 1.00 98.44 71 ILE A O 1
ATOM 581 N N . ARG A 1 72 ? -15.521 5.492 12.042 1.00 98.06 72 ARG A N 1
ATOM 582 C CA . ARG A 1 72 ? -15.903 6.867 11.636 1.00 98.06 72 ARG A CA 1
ATOM 583 C C . ARG A 1 72 ? -16.326 6.987 10.172 1.00 98.06 72 ARG A C 1
ATOM 585 O O . ARG A 1 72 ? -16.787 8.055 9.779 1.00 98.06 72 ARG A O 1
ATOM 592 N N . SER A 1 73 ? -16.142 5.936 9.380 1.00 98.19 73 SER A N 1
ATOM 593 C CA . SER A 1 73 ? -16.367 5.945 7.935 1.00 98.19 73 SER A CA 1
ATOM 594 C C . SER A 1 73 ? -17.195 4.740 7.503 1.00 98.19 73 SER A C 1
ATOM 596 O O . SER A 1 73 ? -17.087 3.664 8.086 1.00 98.19 73 SER A O 1
ATOM 598 N N . TYR A 1 74 ? -18.014 4.927 6.470 1.00 98.50 74 TYR A N 1
ATOM 599 C CA . TYR A 1 74 ? -18.668 3.823 5.775 1.00 98.50 74 TYR A CA 1
ATOM 600 C C . TYR A 1 74 ? -17.686 3.252 4.758 1.00 98.50 74 TYR A C 1
ATOM 602 O O . TYR A 1 74 ? -17.227 3.973 3.876 1.00 98.50 74 TYR A O 1
ATOM 610 N N . GLU A 1 75 ? -17.368 1.971 4.891 1.00 98.69 75 GLU A N 1
ATOM 611 C CA . GLU A 1 75 ? -16.441 1.259 4.017 1.00 98.69 75 GLU A CA 1
ATOM 612 C C . GLU A 1 75 ? -17.047 -0.092 3.637 1.00 98.69 75 GLU A C 1
ATOM 614 O O . GLU A 1 75 ? -17.800 -0.683 4.415 1.00 98.69 75 GLU A O 1
ATOM 619 N N . LEU A 1 76 ? -16.715 -0.596 2.450 1.00 98.62 76 LEU A N 1
ATOM 620 C CA . LEU A 1 76 ? -17.179 -1.895 1.972 1.00 98.62 76 LEU A CA 1
ATOM 621 C C . LEU A 1 76 ? -16.065 -2.606 1.203 1.00 98.62 76 LEU A C 1
ATOM 623 O O . LEU A 1 76 ? -15.305 -1.986 0.457 1.00 98.62 76 LEU A O 1
ATOM 627 N N . GLY A 1 77 ? -15.996 -3.926 1.357 1.00 98.44 77 GLY A N 1
ATOM 628 C CA . GLY A 1 77 ? -15.064 -4.767 0.623 1.00 98.44 77 GLY A CA 1
ATOM 629 C C . GLY A 1 77 ? -15.552 -6.201 0.485 1.00 98.44 77 GLY A C 1
ATOM 630 O O . GLY A 1 77 ? -16.511 -6.613 1.136 1.00 98.44 77 GLY A O 1
ATOM 631 N N . VAL A 1 78 ? -14.871 -6.955 -0.372 1.00 98.44 78 VAL A N 1
ATOM 632 C CA . VAL A 1 78 ? -15.122 -8.378 -0.615 1.00 98.44 78 VAL A CA 1
ATOM 633 C C . VAL A 1 78 ? -13.861 -9.157 -0.264 1.00 98.44 78 VAL A C 1
ATOM 635 O O . VAL A 1 78 ? -12.785 -8.880 -0.798 1.00 98.44 78 VAL A O 1
ATOM 638 N N . LEU A 1 79 ? -14.005 -10.125 0.642 1.00 98.69 79 LEU A N 1
ATOM 639 C CA . LEU A 1 79 ? -12.956 -11.077 0.992 1.00 98.69 79 LEU A CA 1
ATOM 640 C C . LEU A 1 79 ? -13.059 -12.301 0.078 1.00 98.69 79 LEU A C 1
ATOM 642 O O . LEU A 1 79 ? -14.106 -12.943 0.007 1.00 98.69 79 LEU A O 1
ATOM 646 N N . ILE A 1 80 ? -11.966 -12.629 -0.601 1.00 98.50 80 ILE A N 1
ATOM 647 C CA . ILE A 1 80 ? -11.834 -13.817 -1.442 1.00 98.50 80 ILE A CA 1
ATOM 648 C C . ILE A 1 80 ? -10.861 -14.767 -0.748 1.00 98.50 80 ILE A C 1
ATOM 650 O O . ILE A 1 80 ? -9.690 -14.434 -0.565 1.00 98.50 80 ILE A O 1
ATOM 654 N N . THR A 1 81 ? -11.356 -15.946 -0.376 1.00 97.62 81 THR A N 1
ATOM 655 C CA . THR A 1 81 ? -10.590 -16.998 0.316 1.00 97.62 81 THR A CA 1
ATOM 656 C C . THR A 1 81 ? -10.325 -18.224 -0.559 1.00 97.62 81 THR A C 1
ATOM 658 O O . THR A 1 81 ? -9.537 -19.084 -0.187 1.00 97.62 81 THR A O 1
ATOM 661 N N . ASP A 1 82 ? -10.976 -18.327 -1.722 1.00 97.50 82 ASP A N 1
ATOM 662 C CA . ASP A 1 82 ? -10.670 -19.364 -2.709 1.00 97.50 82 ASP A CA 1
ATOM 663 C C . ASP A 1 82 ? -9.356 -19.007 -3.415 1.00 97.50 82 ASP A C 1
ATOM 665 O O . ASP A 1 82 ? -9.331 -18.165 -4.320 1.00 97.50 82 ASP A O 1
ATOM 669 N N . THR A 1 83 ? -8.263 -19.641 -2.986 1.00 95.62 83 THR A N 1
ATOM 670 C CA . THR A 1 83 ? -6.900 -19.372 -3.467 1.00 95.62 83 THR A CA 1
ATOM 671 C C . THR A 1 83 ? -6.762 -19.539 -4.980 1.00 95.62 83 THR A C 1
ATOM 673 O O . THR A 1 83 ? -6.016 -18.788 -5.611 1.00 95.62 83 THR A O 1
ATOM 676 N N . ALA A 1 84 ? -7.548 -20.421 -5.608 1.00 95.88 84 ALA A N 1
ATOM 677 C CA . ALA A 1 84 ? -7.534 -20.615 -7.059 1.00 95.88 84 ALA A CA 1
ATOM 678 C C . ALA A 1 84 ? -8.042 -19.380 -7.832 1.00 95.88 84 ALA A C 1
ATOM 680 O O . ALA A 1 84 ? -7.669 -19.158 -8.993 1.00 95.88 84 ALA A O 1
ATOM 681 N N . ARG A 1 85 ? -8.865 -18.541 -7.189 1.00 95.62 85 ARG A N 1
ATOM 682 C CA . ARG A 1 85 ? -9.451 -17.319 -7.768 1.00 95.62 85 ARG A CA 1
ATOM 683 C C . ARG A 1 85 ? -8.655 -16.057 -7.471 1.00 95.62 85 ARG A C 1
ATOM 685 O O . ARG A 1 85 ? -8.954 -15.011 -8.046 1.00 95.62 85 ARG A O 1
ATOM 692 N N . ILE A 1 86 ? -7.648 -16.123 -6.604 1.00 97.31 86 ILE A N 1
ATOM 693 C CA . ILE A 1 86 ? -6.870 -14.941 -6.238 1.00 97.31 86 ILE A CA 1
ATOM 694 C C . ILE A 1 86 ? -5.957 -14.547 -7.400 1.00 97.31 86 ILE A C 1
ATOM 696 O O . ILE A 1 86 ? -5.226 -15.363 -7.966 1.00 97.31 86 ILE A O 1
ATOM 700 N N . ARG A 1 87 ? -6.008 -13.268 -7.772 1.00 94.62 87 ARG A N 1
ATOM 701 C CA . ARG A 1 87 ? -5.080 -12.624 -8.704 1.00 94.62 87 ARG A CA 1
ATOM 702 C C . ARG A 1 87 ? -4.592 -11.342 -8.047 1.00 94.62 87 ARG A C 1
ATOM 704 O O . ARG A 1 87 ? -5.398 -10.464 -7.745 1.00 94.62 87 ARG A O 1
ATOM 711 N N . LEU A 1 88 ? -3.290 -11.254 -7.786 1.00 96.88 88 LEU A N 1
ATOM 712 C CA . LEU A 1 88 ? -2.712 -10.053 -7.192 1.00 96.88 88 LEU A CA 1
ATOM 713 C C . LEU A 1 88 ? -2.680 -8.932 -8.243 1.00 96.88 88 LEU A C 1
ATOM 715 O O . LEU A 1 88 ? -2.202 -9.164 -9.352 1.00 96.88 88 LEU A O 1
ATOM 719 N N . PRO A 1 89 ? -3.159 -7.716 -7.925 1.00 96.50 89 PRO A N 1
ATOM 720 C CA . PRO A 1 89 ? -3.102 -6.584 -8.849 1.00 96.50 89 PRO A CA 1
ATOM 721 C C . PRO A 1 89 ? -1.739 -5.869 -8.841 1.00 96.50 89 PRO A C 1
ATOM 723 O O . PRO A 1 89 ? -1.623 -4.787 -9.406 1.00 96.50 89 PRO A O 1
ATOM 726 N N . TYR A 1 90 ? -0.739 -6.435 -8.164 1.00 97.50 90 TYR A N 1
ATOM 727 C CA . TYR A 1 90 ? 0.618 -5.919 -8.009 1.00 97.50 90 TYR A CA 1
ATOM 728 C C . TYR A 1 90 ? 1.614 -7.080 -8.008 1.00 97.50 90 TYR A C 1
ATOM 730 O O . TYR A 1 90 ? 1.247 -8.229 -7.752 1.00 97.50 90 TYR A O 1
ATOM 738 N N . ASP A 1 91 ? 2.887 -6.778 -8.251 1.00 97.62 91 ASP A N 1
ATOM 739 C CA . ASP A 1 91 ? 3.936 -7.794 -8.257 1.00 97.62 91 ASP A CA 1
ATOM 740 C C . ASP A 1 91 ? 4.335 -8.198 -6.830 1.00 97.62 91 ASP A C 1
ATOM 742 O O . ASP A 1 91 ? 4.543 -7.348 -5.959 1.00 97.62 91 ASP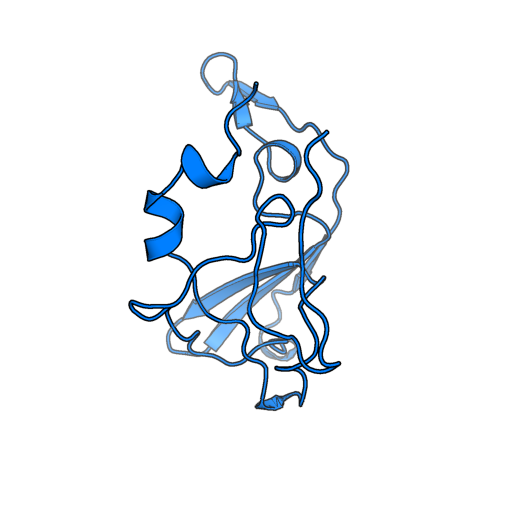 A O 1
ATOM 746 N N . TYR A 1 92 ? 4.545 -9.496 -6.616 1.00 96.62 92 TYR A N 1
ATOM 747 C CA . TYR A 1 92 ? 5.123 -10.061 -5.395 1.00 96.62 92 TYR A CA 1
ATOM 748 C C . TYR A 1 92 ? 6.499 -10.697 -5.700 1.00 96.62 92 TYR A C 1
ATOM 750 O O . TYR A 1 92 ? 6.638 -11.318 -6.753 1.00 96.62 92 TYR A O 1
ATOM 758 N N . PRO A 1 93 ? 7.516 -10.572 -4.820 1.00 96.50 93 PRO A N 1
ATOM 759 C CA . PRO A 1 93 ? 7.514 -9.817 -3.566 1.00 96.50 93 PRO A CA 1
ATOM 760 C C . PRO A 1 93 ? 7.515 -8.299 -3.794 1.00 96.50 93 PRO A C 1
ATOM 762 O O . PRO A 1 93 ? 8.034 -7.802 -4.799 1.00 96.50 93 PRO A O 1
ATOM 765 N N . ALA A 1 94 ? 6.943 -7.557 -2.841 1.00 96.62 94 ALA A N 1
ATOM 766 C CA . ALA A 1 94 ? 6.944 -6.096 -2.864 1.00 96.62 94 ALA A CA 1
ATOM 767 C C . ALA A 1 94 ? 8.371 -5.544 -2.695 1.00 96.62 94 ALA A C 1
ATOM 769 O O . ALA A 1 94 ? 9.162 -6.058 -1.904 1.00 96.62 94 ALA A O 1
ATOM 770 N N . VAL A 1 95 ? 8.699 -4.467 -3.413 1.00 97.50 95 VAL A N 1
ATOM 771 C CA . VAL A 1 95 ? 10.036 -3.852 -3.371 1.00 97.50 95 VAL A CA 1
ATOM 772 C C . VAL A 1 95 ? 10.069 -2.759 -2.315 1.00 97.50 95 VAL A C 1
ATOM 774 O O . VAL A 1 95 ? 9.334 -1.781 -2.426 1.00 97.50 95 VAL A O 1
ATOM 777 N N . LYS A 1 96 ? 10.939 -2.887 -1.311 1.00 97.94 96 LYS A N 1
ATOM 778 C CA . LYS A 1 96 ? 11.122 -1.859 -0.278 1.00 97.94 96 LYS A CA 1
ATOM 779 C C . LYS A 1 96 ? 11.555 -0.517 -0.872 1.00 97.94 96 LYS A C 1
ATOM 781 O O . LYS A 1 96 ? 12.229 -0.455 -1.901 1.00 97.94 96 LYS A O 1
ATOM 786 N N . TYR A 1 97 ? 11.170 0.568 -0.205 1.00 98.25 97 TYR A N 1
ATOM 787 C CA . TYR A 1 97 ? 11.741 1.885 -0.482 1.00 98.25 97 TYR A CA 1
ATOM 788 C C . TYR A 1 97 ? 13.257 1.867 -0.254 1.00 98.25 97 TYR A C 1
ATOM 790 O O . TYR A 1 97 ? 13.744 1.348 0.748 1.00 98.25 97 TYR A O 1
ATOM 798 N N . GLY A 1 98 ? 14.002 2.442 -1.191 1.00 96.88 98 GLY A N 1
ATOM 799 C CA . GLY A 1 98 ? 15.426 2.703 -1.064 1.00 96.88 98 GLY A CA 1
ATOM 800 C C . GLY A 1 98 ? 15.716 3.957 -0.229 1.00 96.88 98 GLY A C 1
ATOM 801 O O . GLY A 1 98 ? 14.800 4.659 0.206 1.00 96.88 98 GLY A O 1
ATOM 802 N N . PRO A 1 99 ? 17.000 4.291 -0.011 1.00 95.69 99 PRO A N 1
ATOM 803 C CA . PRO A 1 99 ? 17.396 5.406 0.855 1.00 95.69 99 PRO A CA 1
ATOM 804 C C . PRO A 1 99 ? 16.894 6.778 0.387 1.00 95.69 99 PRO A C 1
ATOM 806 O O . PRO A 1 99 ? 16.637 7.647 1.212 1.00 95.69 99 PRO A O 1
ATOM 809 N N . LYS A 1 100 ? 16.736 6.962 -0.929 1.00 95.06 100 LYS A N 1
ATOM 810 C CA . LYS A 1 100 ? 16.271 8.215 -1.543 1.00 95.06 100 LYS A CA 1
ATOM 811 C C . LYS A 1 100 ? 14.757 8.259 -1.769 1.00 95.06 100 LYS A C 1
ATOM 813 O O . LYS A 1 100 ? 14.228 9.310 -2.105 1.00 95.06 100 LYS A O 1
ATOM 818 N N . ASP A 1 101 ? 14.062 7.135 -1.596 1.00 95.62 101 ASP A N 1
ATOM 819 C CA . ASP A 1 101 ? 12.616 7.082 -1.786 1.00 95.62 101 ASP A CA 1
ATOM 820 C C . ASP A 1 101 ? 11.890 7.689 -0.577 1.00 95.62 101 ASP A C 1
ATOM 822 O O . ASP A 1 101 ? 12.290 7.515 0.585 1.00 95.62 101 ASP A O 1
ATOM 826 N N . SER A 1 102 ? 10.792 8.380 -0.872 1.00 93.19 102 SER A N 1
ATOM 827 C CA . SER A 1 102 ? 9.882 8.989 0.097 1.00 93.19 102 SER A CA 1
ATOM 828 C C . SER A 1 102 ? 8.435 8.761 -0.340 1.00 93.19 102 SER A C 1
ATOM 830 O O . SER A 1 102 ? 8.176 8.672 -1.542 1.00 93.19 102 SER A O 1
ATOM 832 N N . PRO A 1 103 ? 7.480 8.658 0.601 1.00 95.44 103 PRO A N 1
ATOM 833 C CA . PRO A 1 103 ? 6.073 8.577 0.238 1.00 95.44 103 PRO A CA 1
ATOM 834 C C . PRO A 1 103 ? 5.617 9.855 -0.467 1.00 95.44 103 PRO A C 1
ATOM 836 O O . PRO A 1 103 ? 6.113 10.950 -0.192 1.00 95.44 103 PRO A O 1
ATOM 839 N N . TRP A 1 104 ? 4.619 9.711 -1.336 1.00 94.56 104 TRP A N 1
ATOM 840 C CA . TRP A 1 104 ? 3.893 10.856 -1.870 1.00 94.56 104 TRP A CA 1
ATOM 841 C C . TRP A 1 104 ? 3.101 11.552 -0.756 1.00 94.56 104 TRP A C 1
ATOM 843 O O . TRP A 1 104 ? 2.360 10.906 -0.011 1.00 94.56 104 TRP A O 1
ATOM 853 N N . ILE A 1 105 ? 3.252 12.870 -0.655 1.00 93.88 105 ILE A N 1
ATOM 854 C CA . ILE A 1 105 ? 2.607 13.739 0.328 1.00 93.88 105 ILE A CA 1
ATOM 855 C C . ILE A 1 105 ? 1.943 14.869 -0.462 1.00 93.88 105 ILE A C 1
ATOM 857 O O . ILE A 1 105 ? 2.623 15.708 -1.043 1.00 93.88 105 ILE A O 1
ATOM 861 N N . CYS A 1 106 ? 0.611 14.878 -0.526 1.00 90.19 106 CYS A N 1
ATOM 862 C CA . CYS A 1 106 ? -0.126 15.772 -1.427 1.00 90.19 106 CYS A CA 1
ATOM 863 C C . CYS A 1 106 ? 0.018 17.265 -1.089 1.00 90.19 106 CYS A C 1
ATOM 865 O O . CYS A 1 106 ? -0.127 18.105 -1.973 1.00 90.19 106 CYS A O 1
ATOM 867 N N . ASP A 1 107 ? 0.313 17.590 0.169 1.00 89.38 107 ASP A N 1
ATOM 868 C CA . ASP A 1 107 ? 0.548 18.940 0.681 1.00 89.38 107 ASP A CA 1
ATOM 869 C C . ASP A 1 107 ? 2.037 19.341 0.696 1.00 89.38 107 ASP A C 1
ATOM 871 O O . ASP A 1 107 ? 2.373 20.421 1.180 1.00 89.38 107 ASP A O 1
ATOM 875 N N . ALA A 1 108 ? 2.935 18.513 0.147 1.00 90.81 108 ALA A N 1
ATOM 876 C CA . ALA A 1 108 ? 4.343 18.854 -0.061 1.00 90.81 108 ALA A CA 1
ATOM 877 C C . ALA A 1 108 ? 4.594 19.366 -1.488 1.00 90.81 108 ALA A C 1
ATOM 879 O O . ALA A 1 108 ? 3.913 18.958 -2.423 1.00 90.81 108 ALA A O 1
ATOM 880 N N . SER A 1 109 ? 5.602 20.227 -1.658 1.00 92.75 109 SER A N 1
ATOM 881 C CA . SER A 1 109 ? 6.053 20.695 -2.975 1.00 92.75 109 SER A CA 1
ATOM 882 C C . SER A 1 109 ? 7.193 19.827 -3.517 1.00 92.75 109 SER A C 1
ATOM 884 O O . SER A 1 109 ? 8.143 19.526 -2.796 1.00 92.75 109 SER A O 1
ATOM 886 N N . TYR A 1 110 ? 7.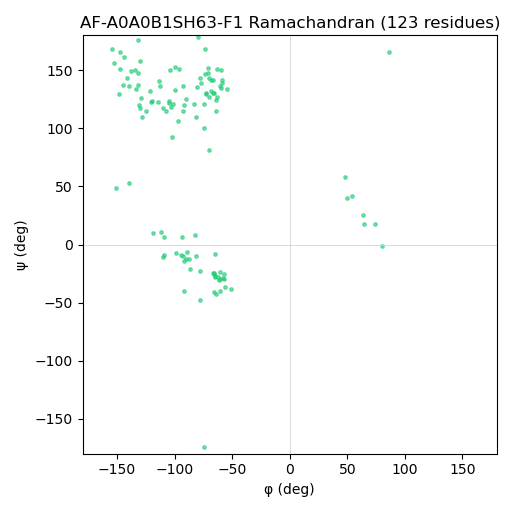125 19.491 -4.803 1.00 93.56 110 TYR A N 1
ATOM 887 C CA . TYR A 1 110 ? 8.108 18.729 -5.568 1.00 93.56 110 TYR A CA 1
ATOM 888 C C . TYR A 1 110 ? 8.536 19.543 -6.797 1.00 93.56 110 TYR A C 1
ATOM 890 O O . TYR A 1 110 ? 7.728 19.831 -7.682 1.00 93.56 110 TYR A O 1
ATOM 898 N N . SER A 1 111 ? 9.812 19.936 -6.835 1.00 94.38 111 SER A N 1
ATOM 899 C CA . SER A 1 111 ? 10.403 20.762 -7.900 1.00 94.38 111 SER A CA 1
ATOM 900 C C . SER A 1 111 ? 10.939 19.959 -9.088 1.00 94.38 111 SER A C 1
ATOM 902 O O . SER A 1 111 ? 11.250 20.537 -10.128 1.00 94.38 111 SER A O 1
ATOM 904 N N . GLU A 1 112 ? 11.060 18.640 -8.969 1.00 94.81 112 GLU A N 1
ATOM 905 C CA . GLU A 1 112 ? 11.377 17.783 -10.110 1.00 94.81 112 GLU A CA 1
ATOM 906 C C . GLU A 1 112 ? 10.184 17.728 -11.073 1.00 94.81 112 GLU A C 1
ATOM 908 O O . GLU A 1 112 ? 9.026 17.757 -10.650 1.00 94.81 112 GLU A O 1
ATOM 913 N N . THR A 1 113 ? 10.457 17.680 -12.378 1.00 96.31 113 THR A N 1
ATOM 914 C CA . THR A 1 113 ? 9.401 17.622 -13.392 1.00 96.31 113 THR A CA 1
ATOM 915 C C . THR A 1 113 ? 8.867 16.206 -13.553 1.00 96.31 113 THR A C 1
ATOM 917 O O . THR A 1 113 ? 9.638 15.253 -13.664 1.00 96.31 113 THR A O 1
ATOM 920 N N . ASP A 1 114 ? 7.547 16.083 -13.632 1.00 95.75 114 ASP A N 1
ATOM 921 C CA . ASP A 1 114 ? 6.841 14.834 -13.883 1.00 95.75 114 ASP A CA 1
ATOM 922 C C . ASP A 1 114 ? 6.940 14.376 -15.353 1.00 95.75 114 ASP A C 1
ATOM 924 O O . ASP A 1 114 ? 7.613 14.980 -16.193 1.00 95.75 114 ASP A O 1
ATOM 928 N N . SER A 1 115 ? 6.224 13.300 -15.696 1.00 95.62 115 SER A N 1
ATOM 929 C CA . SER A 1 115 ? 6.206 12.744 -17.056 1.00 95.62 115 SER A CA 1
ATOM 930 C C . SER A 1 115 ? 5.594 13.660 -18.124 1.00 95.62 115 SER A C 1
ATOM 932 O O . SER A 1 115 ? 5.655 13.320 -19.303 1.00 95.62 115 SER A O 1
ATOM 934 N N . HIS A 1 116 ? 4.983 14.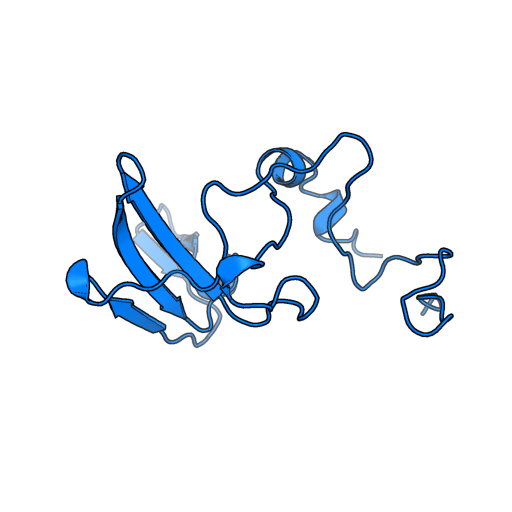777 -17.733 1.00 96.56 116 HIS A N 1
ATOM 935 C CA . HIS A 1 116 ? 4.422 15.799 -18.616 1.00 96.56 116 HIS A CA 1
ATOM 936 C C . HIS A 1 116 ? 5.209 17.118 -18.543 1.00 96.56 116 HIS A C 1
ATOM 938 O O . HIS A 1 116 ? 4.746 18.137 -19.057 1.00 96.56 116 HIS A O 1
ATOM 944 N N . GLY A 1 117 ? 6.386 17.123 -17.905 1.00 97.12 117 GLY A N 1
ATOM 945 C CA . GLY A 1 117 ? 7.220 18.315 -17.760 1.00 97.12 117 GLY A CA 1
ATOM 946 C C . GLY A 1 117 ? 6.684 19.328 -16.743 1.00 97.12 117 GLY A C 1
ATOM 947 O O . GLY A 1 117 ? 7.073 20.494 -16.789 1.00 97.12 117 GLY A O 1
ATOM 948 N N . LYS A 1 118 ? 5.774 18.928 -15.845 1.00 96.56 118 LYS A N 1
ATOM 949 C CA . LYS A 1 118 ? 5.147 19.804 -14.842 1.00 96.56 118 LYS A CA 1
ATOM 950 C C . LYS A 1 118 ? 5.744 19.565 -13.456 1.00 96.56 118 LYS A C 1
ATOM 952 O O . LYS A 1 118 ? 6.152 18.458 -13.134 1.00 96.56 118 LYS A O 1
ATOM 957 N N . GLN A 1 119 ? 5.770 20.603 -12.625 1.00 96.12 119 GLN A N 1
ATOM 958 C CA . GLN A 1 119 ? 6.144 20.512 -11.208 1.00 96.12 119 GLN A CA 1
ATOM 959 C C . GLN A 1 119 ? 4.888 20.484 -10.332 1.00 96.12 119 GLN A C 1
ATOM 961 O O . GLN A 1 119 ? 3.862 21.064 -10.700 1.00 96.12 119 GLN A O 1
ATOM 966 N N . TRP A 1 120 ? 4.979 19.876 -9.149 1.00 93.62 120 TRP A N 1
ATOM 967 C CA . TRP A 1 120 ? 3.916 19.932 -8.144 1.00 93.62 120 TRP A CA 1
ATOM 968 C C . TRP A 1 120 ? 4.296 20.938 -7.062 1.00 93.62 120 TRP A C 1
ATOM 970 O O . TRP A 1 120 ? 4.987 20.603 -6.107 1.00 93.62 120 TRP A O 1
ATOM 980 N N . ILE A 1 121 ? 3.869 22.189 -7.210 1.00 94.19 121 ILE A N 1
ATOM 981 C CA . ILE A 1 121 ? 4.139 23.237 -6.223 1.00 94.19 121 ILE A CA 1
ATOM 982 C C . ILE A 1 121 ? 2.845 23.556 -5.486 1.00 94.19 121 ILE A C 1
ATOM 984 O O . ILE A 1 121 ? 1.892 24.066 -6.074 1.00 94.19 121 ILE A O 1
ATOM 988 N N . VAL A 1 122 ? 2.814 23.262 -4.188 1.00 88.88 122 VAL A N 1
ATOM 989 C CA . VAL A 1 122 ? 1.695 23.625 -3.320 1.00 88.88 122 VAL A CA 1
ATOM 990 C C . VAL A 1 122 ? 1.877 25.085 -2.926 1.00 88.88 122 VAL A C 1
ATOM 992 O O . VAL A 1 122 ? 2.796 25.433 -2.183 1.00 88.88 122 VAL A O 1
ATOM 995 N N . SER A 1 123 ? 1.027 25.963 -3.453 1.00 79.81 123 SER A N 1
ATOM 996 C CA . SER A 1 123 ? 0.969 27.356 -3.010 1.00 79.81 123 SER A CA 1
ATOM 997 C C . SER A 1 123 ? 0.480 27.397 -1.560 1.00 79.81 123 SER A C 1
ATOM 999 O O . SER A 1 123 ? -0.514 26.750 -1.226 1.00 79.81 123 SER A O 1
ATOM 1001 N N . GLY A 1 124 ? 1.188 28.129 -0.695 1.00 67.81 124 GLY A N 1
ATOM 1002 C CA . GLY A 1 124 ? 0.759 28.330 0.688 1.00 67.81 124 GLY A CA 1
ATOM 1003 C C . GLY A 1 124 ? -0.662 28.895 0.730 1.00 67.81 124 GLY A C 1
ATOM 1004 O O . GLY A 1 124 ? -0.980 29.805 -0.035 1.00 67.81 124 GLY A O 1
ATOM 1005 N N . LYS A 1 125 ? -1.511 28.319 1.585 1.00 49.56 125 LYS A N 1
ATOM 1006 C CA . LYS A 1 125 ? -2.750 28.978 2.007 1.00 49.56 125 LYS A CA 1
ATOM 1007 C C . LYS A 1 125 ? -2.432 30.122 2.955 1.00 49.56 125 LYS A C 1
ATOM 1009 O O . LYS A 1 125 ? -1.531 29.924 3.802 1.00 49.56 125 LYS A O 1
#

Organism: Oesophagostomum dentatum (NCBI:txid61180)

Mean predicted aligned error: 4.03 Å

Radius of gyration: 17.79 Å; Cα contacts (8 Å, |Δi|>4): 157; chains: 1; bounding box: 36×50×47 Å

InterPro domains:
  IPR010347 Tyrosyl-DNA phosphodiesterase I [PF06087] (2-83)
  IPR010347 Tyrosyl-DNA phosphodiesterase I [PTHR12415] (3-120)

pLDDT: mean 94.61, std 8.7, range [46.25, 98.81]

Nearest PDB structures (foldseek):
  1mu7-assembly2_B  TM=9.304E-01  e=2.885E-11  Homo sapiens
  7ufy-assembly2_B  TM=9.371E-01  e=5.522E-11  Homo sapiens
  1qzq-assembly1_A  TM=9.579E-01  e=1.776E-10  Homo sapiens
  8uv1-assembly2_B  TM=9.482E-01  e=4.406E-10  Homo sapiens
  8uv1-assembly1_A  TM=9.259E-01  e=2.622E-10  Homo sapiens

Solvent-accessible surface area (backbone atoms only — not comparable to full-atom values): 8201 Å² total; per-residue (Å²): 132,84,77,58,74,65,78,81,46,64,74,57,60,81,75,41,55,54,85,44,10,66,93,75,75,34,51,88,55,81,83,86,78,32,77,51,70,48,66,58,97,87,42,59,52,35,41,34,45,33,68,49,60,101,43,54,42,48,74,29,45,71,36,80,93,68,76,39,79,48,64,75,50,94,65,59,66,51,78,45,63,59,50,90,75,66,75,76,89,47,49,80,81,72,46,66,56,55,94,88,57,73,82,90,53,91,86,52,67,41,84,65,62,48,101,81,72,46,60,48,74,61,76,85,129

Secondary structure (DSSP, 8-state):
-PPPGGGG-GGGGGG-B----GGGT-TTS----EEEEEEETTEEEEEEEES--SSHHHH-EEETTTTEEE--S---EEEE--GGG---SS-SSPPBP-TT-----TTS-B-S--TTS--B-----